Protein AF-W7DDM1-F1 (afdb_monomer_lite)

Foldseek 3Di:
DVLVVCCVVCVVVDDDDPDQLVQVVCCLVVVHVDGDHDPLSVVVDPSDDDPDDDDPVSDPDDDDDDDDDPPDPCRVVSVVVVCCCLDPNNQVVCVVSPDDHDD

Secondary structure (DSSP, 8-state):
-GGGT-HHHHGGG----SSHHHHHHHHHTTSSS-----HHHHHT-SS-----PPPGGGS----------TT-TTHHHHHHHHHHHHSHHHHHHHHHTTPPPP-

Sequence (103 aa):
MQNLGVYTALKEKLVFASDVRQTLAYVASGNAQAGFVYQTDALISKDVKVSQSVPENLHSPIGYYAGIVKDSTHKAKTREFLQYMTSKKGQEVLAKYGFKPVD

pLDDT: mean 94.95, std 4.14, range [63.31, 97.94]

Radius of gyration: 17.49 Å; chains: 1; bounding box: 40×30×40 Å

Organism: NCBI:txid1265822

Structure (mmCIF, N/CA/C/O backbone):
data_AF-W7DDM1-F1
#
_entry.id   AF-W7DDM1-F1
#
loop_
_atom_site.group_PDB
_atom_site.id
_atom_site.type_symbol
_atom_site.label_atom_id
_atom_site.label_alt_id
_atom_site.label_comp_id
_atom_site.label_asym_id
_atom_site.label_entity_id
_atom_site.label_seq_id
_atom_site.pdbx_PDB_ins_code
_atom_site.Cartn_x
_atom_site.Cartn_y
_atom_site.Cartn_z
_atom_site.occupancy
_atom_site.B_iso_or_equiv
_atom_site.auth_seq_id
_atom_site.auth_comp_id
_atom_site.auth_asym_id
_atom_site.auth_atom_id
_atom_site.pdbx_PDB_model_num
ATOM 1 N N . MET A 1 1 ? -11.661 9.978 6.721 1.00 92.06 1 MET A N 1
ATOM 2 C CA . MET A 1 1 ? -12.055 10.620 8.004 1.00 92.06 1 MET A CA 1
ATOM 3 C C . MET A 1 1 ? -12.618 12.027 7.817 1.00 92.06 1 MET A C 1
ATOM 5 O O . MET A 1 1 ? -13.689 12.282 8.348 1.00 92.06 1 MET A O 1
ATOM 9 N N . GLN A 1 2 ? -11.956 12.923 7.073 1.00 94.44 2 GLN A N 1
ATOM 10 C CA . GLN A 1 2 ? -12.458 14.288 6.821 1.00 94.44 2 GLN A CA 1
ATOM 11 C C . GLN A 1 2 ? -13.803 14.303 6.076 1.00 94.44 2 GLN A C 1
ATOM 13 O O . GLN A 1 2 ? -14.752 14.885 6.582 1.00 94.44 2 GLN A O 1
ATOM 18 N N . ASN A 1 3 ? -13.927 13.563 4.965 1.00 95.62 3 ASN A N 1
ATOM 19 C CA . ASN A 1 3 ? -15.180 13.468 4.192 1.00 95.62 3 ASN A CA 1
ATOM 20 C C . ASN A 1 3 ? -16.346 12.827 4.969 1.00 95.62 3 ASN A C 1
ATOM 22 O O . ASN A 1 3 ? -17.495 12.964 4.573 1.00 95.62 3 ASN A O 1
ATOM 26 N N . LEU A 1 4 ? -16.055 12.138 6.080 1.00 94.88 4 LEU A N 1
ATOM 27 C CA . LEU A 1 4 ? -17.061 11.593 7.000 1.00 94.88 4 LEU A CA 1
ATOM 28 C C . LEU A 1 4 ? -17.356 12.524 8.188 1.00 94.88 4 LEU A C 1
ATOM 30 O O . LEU A 1 4 ? -18.179 12.186 9.029 1.00 94.88 4 LEU A O 1
ATOM 34 N N . GLY A 1 5 ? -16.655 13.653 8.322 1.00 96.00 5 GLY A N 1
ATOM 35 C CA . GLY A 1 5 ? -16.824 14.593 9.436 1.00 96.00 5 GLY A CA 1
ATOM 36 C C . GLY A 1 5 ? -16.312 14.101 10.798 1.00 96.00 5 GLY A C 1
ATOM 37 O O . GLY A 1 5 ? -16.480 14.790 11.797 1.00 96.00 5 GLY A O 1
ATOM 38 N N . VAL A 1 6 ? -15.656 12.937 10.870 1.00 95.81 6 VAL A N 1
ATOM 39 C CA . VAL A 1 6 ? -15.273 12.299 12.151 1.00 95.81 6 VAL A CA 1
ATOM 40 C C . VAL A 1 6 ? -13.860 12.634 12.632 1.00 95.81 6 VAL A C 1
ATOM 42 O O . VAL A 1 6 ? -13.484 12.252 13.737 1.00 95.81 6 VAL A O 1
ATOM 45 N N . TYR A 1 7 ? -13.053 13.333 11.826 1.00 95.88 7 TYR A N 1
ATOM 46 C CA . TYR A 1 7 ? -11.640 13.581 12.148 1.00 95.88 7 TYR A CA 1
ATOM 47 C C . TYR A 1 7 ? -11.457 14.296 13.494 1.00 95.88 7 TYR A C 1
ATOM 49 O O . TYR A 1 7 ? -10.731 13.804 14.354 1.00 95.88 7 TYR A O 1
ATOM 57 N N . THR A 1 8 ? -12.159 15.412 13.715 1.00 96.50 8 THR A N 1
ATOM 58 C CA . THR A 1 8 ? -12.029 16.211 14.945 1.00 96.50 8 THR A CA 1
ATOM 59 C C . THR A 1 8 ? -12.372 15.409 16.199 1.00 96.50 8 THR A C 1
ATOM 61 O O . THR A 1 8 ? -11.699 15.554 17.215 1.00 96.50 8 THR A O 1
ATOM 64 N N . ALA A 1 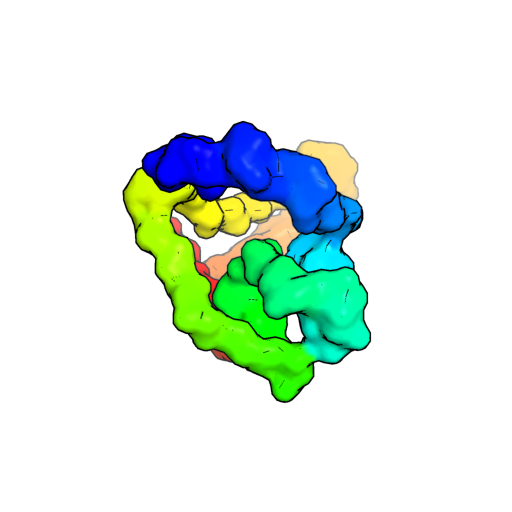9 ? -13.375 14.530 16.117 1.00 96.88 9 ALA A N 1
ATOM 65 C CA . ALA A 1 9 ? -13.805 13.687 17.230 1.00 96.88 9 ALA A CA 1
ATOM 66 C C . ALA A 1 9 ? -12.821 12.544 17.543 1.00 96.88 9 ALA A C 1
ATOM 68 O O . ALA A 1 9 ? -12.804 12.035 18.662 1.00 96.88 9 ALA A O 1
ATOM 69 N N . LEU A 1 10 ? -12.015 12.125 16.562 1.00 95.56 10 LEU A N 1
ATOM 70 C CA . LEU A 1 10 ? -11.112 10.979 16.683 1.00 95.56 10 LEU A CA 1
ATOM 71 C C . LEU A 1 10 ? -9.637 11.362 16.808 1.00 95.56 10 LEU A C 1
ATOM 73 O O . LEU A 1 10 ? -8.844 10.490 17.144 1.00 95.56 10 LEU A O 1
ATOM 77 N N . LYS A 1 11 ? -9.261 12.626 16.575 1.00 96.00 11 LYS A N 1
ATOM 78 C CA . LYS A 1 11 ? -7.854 13.056 16.473 1.00 96.00 11 LYS A CA 1
ATOM 79 C C . LYS A 1 11 ? -6.981 12.643 17.665 1.00 96.00 11 LYS A C 1
ATOM 81 O O . LYS A 1 11 ? -5.878 12.163 17.449 1.00 96.00 11 LYS A O 1
ATOM 86 N N . GLU A 1 12 ? -7.503 12.732 18.890 1.00 97.44 12 GLU A N 1
ATOM 87 C CA . GLU A 1 12 ? -6.776 12.364 20.122 1.00 97.44 12 GLU A CA 1
ATOM 88 C C . GLU A 1 12 ? -6.621 10.844 20.316 1.00 97.44 12 GLU A C 1
ATOM 90 O O . GLU A 1 12 ? -5.900 10.396 21.200 1.00 97.44 12 GLU A O 1
ATOM 95 N N . LYS A 1 13 ? -7.315 10.032 19.508 1.00 96.75 13 LYS A N 1
ATOM 96 C CA . LYS A 1 13 ? -7.234 8.563 19.515 1.00 96.75 13 LYS A CA 1
ATOM 97 C C . LYS A 1 13 ? -6.366 8.021 18.377 1.00 96.75 13 LYS A C 1
ATOM 99 O O . LYS A 1 13 ? -6.234 6.806 18.245 1.00 96.75 13 LYS A O 1
ATOM 104 N N . LEU A 1 14 ? -5.836 8.892 17.516 1.00 96.75 14 LEU A N 1
ATOM 105 C CA . LEU A 1 14 ? -5.027 8.478 16.377 1.00 96.75 14 LEU A CA 1
ATOM 106 C C . LEU A 1 14 ? -3.601 8.170 16.826 1.00 96.75 14 LEU A C 1
ATOM 108 O O . LEU A 1 14 ? -2.941 8.991 17.458 1.00 96.75 14 LEU A O 1
ATOM 112 N N . VAL A 1 15 ? -3.112 7.003 16.419 1.00 96.81 15 VAL A N 1
ATOM 113 C CA . VAL A 1 15 ? -1.695 6.649 16.485 1.00 96.81 15 VAL A CA 1
ATOM 114 C C . VAL A 1 15 ? -1.157 6.694 15.062 1.00 96.81 15 VAL A C 1
ATOM 116 O O . VAL A 1 15 ? -1.634 5.962 14.194 1.00 96.81 15 VAL A O 1
ATOM 119 N N . PHE A 1 16 ? -0.191 7.574 14.810 1.00 96.19 16 PHE A N 1
ATOM 120 C CA . PHE A 1 16 ? 0.440 7.697 13.500 1.00 96.19 16 PHE A CA 1
ATOM 121 C C . PHE A 1 16 ? 1.631 6.746 13.394 1.00 96.19 16 PHE A C 1
ATOM 123 O O . PHE A 1 16 ? 2.510 6.735 14.253 1.00 96.19 16 PHE A O 1
ATOM 130 N N . ALA A 1 17 ? 1.643 5.955 12.327 1.00 96.75 17 ALA A N 1
ATOM 131 C CA . ALA A 1 17 ? 2.741 5.070 11.971 1.00 96.75 17 ALA A CA 1
ATOM 132 C C . ALA A 1 17 ? 3.621 5.708 10.880 1.00 96.75 17 ALA A C 1
ATOM 134 O O . ALA A 1 17 ? 3.174 6.605 10.163 1.00 96.75 17 ALA A O 1
ATOM 135 N N . SER A 1 18 ? 4.853 5.223 10.725 1.00 96.69 18 SER A N 1
ATOM 136 C CA . SER A 1 18 ? 5.788 5.619 9.665 1.00 96.69 18 SER A CA 1
ATOM 137 C C . SER A 1 18 ? 5.285 5.252 8.273 1.00 96.69 18 SER A C 1
ATOM 139 O O . SER A 1 18 ? 5.551 5.964 7.308 1.00 96.69 18 SER A O 1
ATOM 141 N N . ASP A 1 19 ? 4.566 4.135 8.173 1.00 96.69 19 ASP A N 1
ATOM 142 C CA . ASP A 1 19 ? 4.030 3.590 6.935 1.00 96.69 19 ASP A CA 1
ATOM 143 C C . ASP A 1 19 ? 2.850 2.636 7.207 1.00 96.69 19 ASP A C 1
ATOM 145 O O . ASP A 1 19 ? 2.476 2.327 8.347 1.00 96.69 19 ASP A O 1
ATOM 149 N N . VAL A 1 20 ? 2.236 2.163 6.123 1.00 95.88 20 VAL A N 1
ATOM 150 C CA . VAL A 1 20 ? 1.061 1.286 6.178 1.00 95.88 20 VAL A CA 1
ATOM 151 C C . VAL A 1 20 ? 1.369 -0.097 6.768 1.00 95.88 20 VAL A C 1
ATOM 153 O O . VAL A 1 20 ? 0.505 -0.692 7.414 1.00 95.88 20 VAL A O 1
ATOM 156 N N . ARG A 1 21 ? 2.603 -0.602 6.630 1.00 95.50 21 ARG A N 1
ATOM 157 C CA . ARG A 1 21 ? 3.012 -1.896 7.200 1.00 95.50 21 ARG A CA 1
ATOM 158 C C . ARG A 1 21 ? 3.181 -1.806 8.706 1.00 95.50 21 ARG A C 1
ATOM 160 O O . ARG A 1 21 ? 2.793 -2.736 9.408 1.00 95.50 21 ARG A O 1
ATOM 167 N N . GLN A 1 22 ? 3.677 -0.685 9.216 1.00 97.44 22 GLN A N 1
ATOM 168 C CA . GLN A 1 22 ? 3.699 -0.445 10.653 1.00 97.44 22 GLN A CA 1
ATOM 169 C C . GLN A 1 22 ? 2.276 -0.281 11.216 1.00 97.44 22 GLN A C 1
ATOM 171 O O . GLN A 1 22 ? 1.988 -0.816 12.285 1.00 97.44 22 GLN A O 1
ATOM 176 N N . THR A 1 23 ? 1.355 0.351 10.477 1.00 97.62 23 THR A N 1
ATOM 177 C CA . THR A 1 23 ? -0.070 0.389 10.869 1.00 97.62 23 THR A CA 1
ATOM 178 C C . THR A 1 23 ? -0.653 -1.023 10.976 1.00 97.62 23 THR A C 1
ATOM 180 O O . THR A 1 23 ? -1.279 -1.358 11.981 1.00 97.62 23 THR A O 1
ATOM 183 N N . LEU A 1 24 ? -0.403 -1.878 9.977 1.00 97.31 24 LEU A N 1
ATOM 184 C CA . LEU A 1 24 ? -0.805 -3.287 10.000 1.00 97.31 24 LEU A CA 1
ATOM 185 C C . LEU A 1 24 ? -0.220 -4.026 11.215 1.00 97.31 24 LEU A C 1
ATOM 187 O O . LEU A 1 24 ? -0.944 -4.748 11.896 1.00 97.31 24 LEU A O 1
ATOM 191 N N . ALA A 1 25 ? 1.066 -3.819 11.512 1.00 96.88 25 ALA A N 1
ATOM 192 C CA . ALA A 1 25 ? 1.745 -4.450 12.641 1.00 96.88 25 ALA A CA 1
ATOM 193 C C . ALA A 1 25 ? 1.147 -4.038 13.996 1.00 96.88 25 ALA A C 1
ATOM 195 O O . ALA A 1 25 ? 1.003 -4.881 14.883 1.00 96.88 25 ALA A O 1
ATOM 196 N N . TYR A 1 26 ? 0.754 -2.773 14.168 1.00 97.94 26 TYR A N 1
ATOM 197 C CA . TYR A 1 26 ? 0.084 -2.318 15.390 1.00 97.94 26 TYR A CA 1
ATOM 198 C C . TYR A 1 26 ? -1.273 -2.985 15.596 1.00 97.94 26 TYR A C 1
ATOM 200 O O . TYR A 1 26 ? -1.600 -3.346 16.723 1.00 97.94 26 TYR A O 1
ATOM 208 N N . VAL A 1 27 ? -2.034 -3.205 14.523 1.00 97.56 27 VAL A N 1
ATOM 209 C CA . VAL A 1 27 ? -3.305 -3.936 14.609 1.00 97.56 27 VAL A CA 1
ATOM 210 C C . VAL A 1 27 ? -3.064 -5.414 14.916 1.00 97.56 27 VAL A C 1
ATOM 212 O O . VAL A 1 27 ? -3.668 -5.947 15.842 1.00 97.56 27 VAL A O 1
ATOM 215 N N . ALA A 1 28 ? -2.144 -6.064 14.197 1.00 96.94 28 ALA A N 1
ATOM 216 C CA . ALA A 1 28 ? -1.825 -7.482 14.382 1.00 96.94 28 ALA A CA 1
ATOM 217 C C . ALA A 1 28 ? -1.307 -7.801 15.797 1.00 96.94 28 ALA A C 1
ATOM 219 O O . ALA A 1 28 ? -1.627 -8.842 16.361 1.00 96.94 28 ALA A O 1
ATOM 220 N N . SER A 1 29 ? -0.529 -6.891 16.389 1.00 96.81 29 SER A N 1
ATOM 221 C CA . SER A 1 29 ? -0.011 -7.024 17.761 1.00 96.81 29 SER A CA 1
ATOM 222 C C . SER A 1 29 ? -1.000 -6.593 18.850 1.00 96.81 29 SER A C 1
ATOM 224 O O . SER A 1 29 ? -0.696 -6.736 20.031 1.00 96.81 29 SER A O 1
ATOM 226 N N . GLY A 1 30 ? -2.165 -6.047 18.485 1.00 96.56 30 GLY A N 1
ATOM 227 C CA . GLY A 1 30 ? -3.151 -5.525 19.435 1.00 96.56 30 GLY A CA 1
ATOM 228 C C . GLY A 1 30 ? -2.794 -4.168 20.054 1.00 96.56 30 GLY A C 1
ATOM 229 O O . GLY A 1 30 ? -3.562 -3.652 20.863 1.00 96.56 30 GLY A O 1
ATOM 230 N N . ASN A 1 31 ? -1.678 -3.551 19.651 1.00 97.06 31 ASN A N 1
ATOM 231 C CA . ASN A 1 31 ? -1.288 -2.201 20.075 1.00 97.06 31 ASN A CA 1
ATOM 232 C C . ASN A 1 31 ? -2.258 -1.118 19.564 1.00 97.06 31 ASN A C 1
ATOM 234 O O . ASN A 1 31 ? -2.346 -0.040 20.149 1.00 97.06 31 ASN A O 1
ATOM 238 N N . ALA A 1 32 ? -2.995 -1.400 18.487 1.00 97.56 32 ALA A N 1
ATOM 239 C CA . ALA A 1 32 ? -4.105 -0.588 18.002 1.00 97.56 32 ALA A CA 1
ATOM 240 C C . ALA A 1 32 ? -5.342 -1.461 17.750 1.00 97.56 32 ALA A C 1
ATOM 242 O O . ALA A 1 32 ? -5.247 -2.553 17.199 1.00 97.56 32 ALA A O 1
ATOM 243 N N . GLN A 1 33 ? -6.527 -0.957 18.106 1.00 96.56 33 GLN A N 1
ATOM 244 C CA . GLN A 1 33 ? -7.786 -1.702 17.943 1.00 96.56 33 GLN A CA 1
ATOM 245 C C . GLN A 1 33 ? -8.239 -1.813 16.478 1.00 96.56 33 GLN A C 1
ATOM 247 O O . 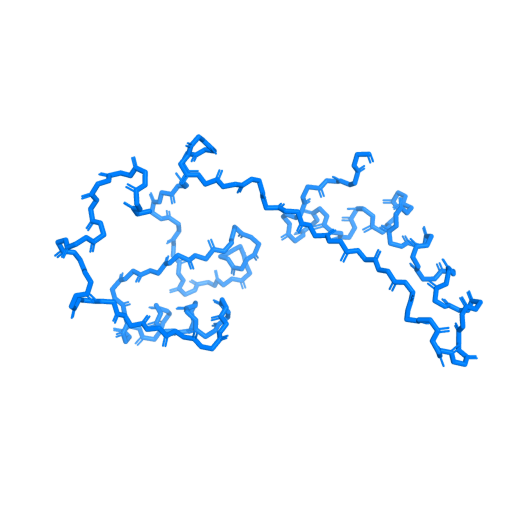GLN A 1 33 ? -8.935 -2.757 16.109 1.00 96.56 33 GLN A O 1
ATOM 252 N N . ALA A 1 34 ? -7.884 -0.829 15.652 1.00 96.56 34 ALA A N 1
ATOM 253 C CA . ALA A 1 34 ? -8.182 -0.774 14.227 1.00 96.56 34 ALA A CA 1
ATOM 254 C C . ALA A 1 34 ? -7.147 0.109 13.519 1.00 96.56 34 ALA A C 1
ATOM 256 O O . ALA A 1 34 ? -6.544 0.988 14.137 1.00 96.56 34 ALA A O 1
ATOM 257 N N . GLY A 1 35 ? -6.970 -0.101 12.217 1.00 96.69 35 GLY A N 1
ATOM 258 C CA . GLY A 1 35 ? -6.051 0.672 11.390 1.00 96.69 35 GLY A CA 1
ATOM 259 C C . GLY A 1 35 ? -6.556 0.773 9.957 1.00 96.69 35 GLY A C 1
ATOM 260 O O . GLY A 1 35 ? -7.257 -0.114 9.472 1.00 96.69 35 GLY A O 1
ATOM 261 N N . PHE A 1 36 ? -6.204 1.867 9.285 1.00 97.06 36 PHE A N 1
ATOM 262 C CA . PHE A 1 36 ? -6.440 2.021 7.853 1.00 97.06 36 PHE A CA 1
ATOM 263 C C . PHE A 1 36 ? -5.242 1.454 7.097 1.00 97.06 36 PHE A C 1
ATOM 265 O O . PHE A 1 36 ? -4.128 1.952 7.235 1.00 97.06 36 PHE A O 1
ATOM 272 N N . VAL A 1 37 ? -5.478 0.410 6.308 1.00 97.00 37 VAL A N 1
ATOM 273 C CA . VAL A 1 37 ? -4.463 -0.251 5.477 1.00 97.00 37 VAL A CA 1
ATOM 274 C C . VAL A 1 37 ? -4.999 -0.466 4.067 1.00 97.00 37 VAL A C 1
ATOM 276 O O . VAL A 1 37 ? -6.212 -0.401 3.846 1.00 97.00 37 VAL A O 1
ATOM 279 N N . TYR A 1 38 ? -4.114 -0.738 3.109 1.00 96.06 38 TYR A N 1
ATOM 280 C CA . TYR A 1 38 ? -4.548 -1.179 1.789 1.00 96.06 38 TYR A CA 1
ATOM 281 C C . TYR A 1 38 ? -5.023 -2.632 1.833 1.00 96.06 38 TYR A C 1
ATOM 283 O O . TYR A 1 38 ? -4.560 -3.440 2.640 1.00 96.06 38 TYR A O 1
ATOM 291 N N . GLN A 1 39 ? -5.932 -2.986 0.923 1.00 93.12 39 GLN A N 1
ATOM 292 C CA . GLN A 1 39 ? -6.418 -4.361 0.797 1.00 93.12 39 GLN A CA 1
ATOM 293 C C . GLN A 1 39 ? -5.266 -5.348 0.553 1.00 93.12 39 GLN A C 1
ATOM 295 O O . GLN A 1 39 ? -5.263 -6.437 1.117 1.00 93.12 39 GLN A O 1
ATOM 300 N N . THR A 1 40 ? -4.269 -4.945 -0.235 1.00 93.31 40 THR A N 1
ATOM 301 C CA . THR A 1 40 ? -3.069 -5.738 -0.534 1.00 93.31 40 THR A CA 1
ATOM 302 C C . THR A 1 40 ? -2.258 -6.078 0.721 1.00 93.31 40 THR A C 1
ATOM 304 O O . THR A 1 40 ? -1.747 -7.189 0.832 1.00 93.31 40 THR A O 1
ATOM 307 N N . ASP A 1 41 ? -2.190 -5.171 1.702 1.00 93.38 41 ASP A N 1
ATOM 308 C CA . ASP A 1 41 ? -1.514 -5.401 2.984 1.00 93.38 41 ASP A CA 1
ATOM 309 C C . ASP A 1 41 ? -2.324 -6.325 3.902 1.00 93.38 41 ASP A C 1
ATOM 311 O O . ASP A 1 41 ? -1.760 -7.200 4.559 1.00 93.38 41 ASP A O 1
ATOM 315 N N . ALA A 1 42 ? -3.650 -6.172 3.923 1.00 93.25 42 ALA A N 1
ATOM 316 C CA . ALA A 1 42 ? -4.522 -7.047 4.702 1.00 93.25 42 ALA A CA 1
ATOM 317 C C . ALA A 1 42 ? -4.533 -8.490 4.161 1.00 93.25 42 ALA A C 1
ATOM 319 O O . ALA A 1 42 ? -4.522 -9.432 4.946 1.00 93.25 42 ALA A O 1
ATOM 320 N N . LEU A 1 43 ? -4.511 -8.676 2.834 1.00 91.00 43 LEU A N 1
ATOM 321 C CA . LEU A 1 43 ? -4.585 -9.993 2.179 1.00 91.00 43 LEU A CA 1
ATOM 322 C C . LEU A 1 43 ? -3.412 -10.926 2.503 1.00 91.00 43 LEU A C 1
ATOM 324 O O . LEU A 1 43 ? -3.555 -12.145 2.429 1.00 91.00 43 LEU A O 1
ATOM 328 N N . ILE A 1 44 ? -2.248 -10.373 2.835 1.00 88.31 44 ILE A N 1
ATOM 329 C CA . ILE A 1 44 ? -1.036 -11.157 3.103 1.00 88.31 44 ILE A CA 1
ATOM 330 C C . ILE A 1 44 ? -0.823 -11.460 4.592 1.00 88.31 44 ILE A C 1
ATOM 332 O O . ILE A 1 44 ? 0.116 -12.179 4.933 1.00 88.31 44 ILE A O 1
ATOM 336 N N . SER A 1 45 ? -1.653 -10.910 5.482 1.00 90.62 45 SER A N 1
ATOM 337 C CA . SER A 1 45 ? -1.572 -11.147 6.924 1.00 90.62 45 SER A CA 1
ATOM 338 C C . SER A 1 45 ? -2.668 -12.109 7.371 1.00 90.62 45 SER A C 1
ATOM 340 O O . SER A 1 45 ? -3.817 -12.006 6.950 1.00 90.62 45 SER A O 1
ATOM 342 N N . LYS A 1 46 ? -2.309 -13.052 8.247 1.00 93.12 46 LYS A N 1
ATOM 343 C CA . LYS A 1 46 ? -3.261 -13.974 8.890 1.00 93.12 46 LYS A CA 1
ATOM 344 C C . LYS A 1 46 ? -3.759 -13.458 10.241 1.00 93.12 46 LYS A C 1
ATOM 346 O O . LYS A 1 46 ? -4.684 -14.031 10.805 1.00 93.12 46 LYS A O 1
ATOM 351 N N . ASP A 1 47 ? -3.149 -12.384 10.732 1.00 95.50 47 ASP A N 1
ATOM 352 C CA . ASP A 1 47 ? -3.315 -11.885 12.098 1.00 95.50 47 ASP A CA 1
ATOM 353 C C . ASP A 1 47 ? -4.296 -10.707 12.170 1.00 95.50 47 ASP A C 1
ATOM 355 O O . ASP A 1 47 ? -4.558 -10.161 13.239 1.00 95.50 47 ASP A O 1
ATOM 359 N N . VAL A 1 48 ? -4.858 -10.304 11.028 1.00 96.19 48 VAL A N 1
ATOM 360 C CA . VAL A 1 48 ? -5.862 -9.244 10.937 1.00 96.19 48 VAL A CA 1
ATOM 361 C C . VAL A 1 48 ? -7.063 -9.699 10.118 1.00 96.19 48 VAL A C 1
ATOM 363 O O . VAL A 1 48 ? -7.004 -10.651 9.343 1.00 96.19 48 VAL A O 1
ATOM 366 N N . LYS A 1 49 ? -8.168 -8.968 10.261 1.00 95.44 49 LYS A N 1
ATOM 367 C CA . LYS A 1 49 ? -9.373 -9.137 9.446 1.00 95.44 49 LYS A CA 1
ATOM 368 C C . LYS A 1 49 ? -9.831 -7.793 8.900 1.00 95.44 49 LYS A C 1
ATOM 370 O O . LYS A 1 49 ? -9.765 -6.780 9.597 1.00 95.44 49 LYS A O 1
ATOM 375 N N . VAL A 1 50 ? -10.342 -7.789 7.673 1.00 96.00 50 VAL A N 1
ATOM 376 C CA . VAL A 1 50 ? -10.966 -6.597 7.089 1.00 96.00 50 VAL A CA 1
ATOM 377 C C . VAL A 1 50 ? -12.357 -6.435 7.694 1.00 96.00 50 VAL A C 1
ATOM 379 O O . VAL A 1 50 ? -13.227 -7.275 7.486 1.00 96.00 50 VAL A O 1
ATOM 382 N N . SER A 1 51 ? -12.559 -5.362 8.460 1.00 95.56 51 SER A N 1
ATOM 383 C CA . SER A 1 51 ? -13.875 -5.019 9.018 1.00 95.56 51 SER A CA 1
ATOM 384 C C . SER A 1 51 ? -14.771 -4.341 7.976 1.00 95.56 51 SER A C 1
ATOM 386 O O . SER A 1 51 ? -15.947 -4.668 7.847 1.00 95.56 51 SER A O 1
ATOM 388 N N . GLN A 1 52 ? -14.205 -3.405 7.208 1.00 95.06 52 GLN A N 1
ATOM 389 C CA . GLN A 1 52 ? -14.928 -2.638 6.199 1.00 95.06 52 GLN A CA 1
ATOM 390 C C . GLN A 1 52 ? -13.959 -2.079 5.152 1.00 95.06 52 GLN A C 1
ATOM 392 O O . GLN A 1 52 ? -12.850 -1.663 5.492 1.00 95.06 52 GLN A O 1
ATOM 397 N N . SER A 1 53 ? -14.401 -2.020 3.896 1.00 95.44 53 SER A N 1
ATOM 398 C CA . SER A 1 53 ? -13.732 -1.246 2.844 1.00 95.44 53 SER A CA 1
ATOM 399 C C . SER A 1 53 ? -14.233 0.194 2.856 1.00 95.44 53 SER A C 1
ATOM 401 O O . SER A 1 53 ? -15.439 0.428 2.936 1.00 95.44 53 SER A O 1
ATOM 403 N N . VAL A 1 54 ? -13.323 1.164 2.760 1.00 95.50 54 VAL A N 1
ATOM 404 C CA . VAL A 1 54 ? -13.704 2.579 2.688 1.00 95.50 54 VAL A CA 1
ATOM 405 C C . VAL A 1 54 ? -14.330 2.864 1.312 1.00 95.50 54 VAL A C 1
ATOM 407 O O . VAL A 1 54 ? -13.717 2.520 0.304 1.00 95.50 54 VAL A O 1
ATOM 410 N N . PRO A 1 55 ? -15.533 3.469 1.247 1.00 95.31 55 PRO A N 1
ATOM 411 C CA . PRO A 1 55 ? -16.142 3.898 -0.012 1.00 95.31 55 PRO A CA 1
ATOM 412 C C . PRO A 1 55 ? -15.241 4.820 -0.850 1.00 95.31 55 PRO A C 1
ATOM 414 O O . PRO A 1 55 ? -14.645 5.757 -0.315 1.00 95.31 55 PRO A O 1
ATOM 417 N N . GLU A 1 56 ? -15.207 4.603 -2.171 1.00 94.31 56 GLU A N 1
ATOM 418 C CA . GLU A 1 56 ? -14.328 5.339 -3.100 1.00 94.31 56 GLU A CA 1
ATOM 419 C C . GLU A 1 56 ? -14.601 6.852 -3.123 1.00 94.31 56 GLU A C 1
ATOM 421 O O . GLU A 1 56 ? -13.689 7.642 -3.329 1.00 94.31 56 GLU A O 1
ATOM 426 N N . ASN A 1 57 ? -15.828 7.295 -2.835 1.00 95.50 57 ASN A N 1
ATOM 427 C CA . ASN A 1 57 ? -16.170 8.721 -2.755 1.00 95.50 57 ASN A CA 1
ATOM 428 C C . ASN A 1 57 ? -15.633 9.422 -1.489 1.00 95.50 57 ASN A C 1
ATOM 430 O O . ASN A 1 57 ? -15.790 10.635 -1.334 1.00 95.50 57 ASN A O 1
ATOM 434 N N . LEU A 1 58 ? -15.023 8.685 -0.557 1.00 96.88 58 LEU A N 1
ATOM 435 C CA . LEU A 1 58 ? -14.503 9.224 0.704 1.00 96.88 58 LEU A CA 1
ATOM 436 C C . LEU A 1 58 ? -12.986 9.434 0.703 1.00 96.88 58 LEU A C 1
ATOM 438 O O . LEU A 1 58 ? -12.444 9.888 1.717 1.00 96.88 58 LEU A O 1
ATOM 442 N N . HIS A 1 59 ? -12.306 9.126 -0.399 1.00 95.75 59 HIS A N 1
ATOM 443 C CA . HIS A 1 59 ? -10.877 9.351 -0.565 1.00 95.75 59 HIS A CA 1
ATOM 444 C C . HIS A 1 59 ? -10.519 9.573 -2.036 1.00 95.75 59 HIS A C 1
ATOM 446 O O . HIS A 1 59 ? -11.261 9.204 -2.939 1.00 95.75 59 HIS A O 1
ATOM 452 N N . SER A 1 60 ? -9.352 10.159 -2.289 1.00 95.19 60 SER A N 1
ATOM 453 C CA . SER A 1 60 ? -8.804 10.194 -3.645 1.00 95.19 60 SER A CA 1
ATOM 454 C C . SER A 1 60 ? -8.467 8.774 -4.125 1.00 95.19 60 SER A C 1
ATOM 456 O O . SER A 1 60 ? -8.130 7.920 -3.294 1.00 95.19 60 SER A O 1
ATOM 458 N N . PRO A 1 61 ? -8.506 8.498 -5.440 1.00 92.81 61 PRO A N 1
ATOM 459 C CA . PRO A 1 61 ? -8.074 7.215 -5.981 1.00 92.81 61 PRO A CA 1
ATOM 460 C C . PRO A 1 61 ? -6.650 6.851 -5.541 1.00 92.81 61 PRO A C 1
ATOM 462 O O . PRO A 1 61 ? -5.755 7.698 -5.517 1.00 92.81 61 PRO A O 1
ATOM 465 N N . ILE A 1 62 ? -6.440 5.579 -5.202 1.00 92.75 62 ILE A N 1
ATOM 466 C CA . ILE A 1 62 ? -5.132 5.053 -4.799 1.00 92.75 62 ILE A CA 1
ATOM 467 C C . ILE A 1 62 ? -4.402 4.593 -6.066 1.00 92.75 62 ILE A C 1
ATOM 469 O O . ILE A 1 62 ? -4.665 3.504 -6.574 1.00 92.75 62 ILE A O 1
ATOM 473 N N . GLY A 1 63 ? -3.518 5.444 -6.592 1.00 91.69 63 GLY A N 1
ATOM 474 C CA . GLY A 1 63 ? -2.692 5.154 -7.769 1.00 91.69 63 GLY A CA 1
ATOM 475 C C . GLY A 1 63 ? -1.248 4.805 -7.402 1.00 91.69 63 GLY A C 1
ATOM 476 O O . GLY A 1 63 ? -0.628 5.504 -6.599 1.00 91.69 63 GLY A O 1
ATOM 477 N N . TYR A 1 64 ? -0.702 3.754 -8.019 1.00 91.12 64 TYR A N 1
ATOM 478 C CA . TYR A 1 64 ? 0.705 3.360 -7.886 1.00 91.12 64 TYR A CA 1
ATOM 479 C C . TYR A 1 64 ? 1.464 3.709 -9.165 1.00 91.12 64 TYR A C 1
ATOM 481 O O . TYR A 1 64 ? 1.314 3.050 -10.191 1.00 91.12 64 TYR A O 1
ATOM 489 N N . TYR A 1 65 ? 2.286 4.753 -9.096 1.00 92.12 65 TYR A N 1
ATOM 490 C CA . TYR A 1 65 ? 3.033 5.260 -10.244 1.00 92.12 65 TYR A CA 1
ATOM 491 C C . TYR A 1 65 ? 4.483 4.785 -10.206 1.00 92.12 65 TYR A C 1
ATOM 493 O O . TYR A 1 65 ? 5.111 4.745 -9.148 1.00 92.12 65 TYR A O 1
ATOM 501 N N . ALA A 1 66 ? 5.028 4.472 -11.378 1.00 93.19 66 ALA A N 1
ATOM 502 C CA . ALA A 1 66 ? 6.428 4.116 -11.548 1.00 93.19 66 ALA A CA 1
ATOM 503 C C . ALA A 1 66 ? 7.088 5.049 -12.568 1.00 93.19 66 ALA A C 1
ATOM 505 O O . ALA A 1 66 ? 6.475 5.447 -13.558 1.00 93.19 66 ALA A O 1
ATOM 506 N N . GLY A 1 67 ? 8.351 5.396 -12.327 1.00 93.56 67 GLY A N 1
ATOM 507 C CA . GLY A 1 67 ? 9.108 6.309 -13.174 1.00 93.56 67 GLY A CA 1
ATOM 508 C C . GLY A 1 67 ? 10.594 5.981 -13.177 1.00 93.56 67 GLY A C 1
ATOM 509 O O . GLY A 1 67 ? 11.110 5.315 -12.281 1.00 93.56 67 GLY A O 1
ATOM 510 N N . ILE A 1 68 ? 11.292 6.455 -14.206 1.00 96.31 68 ILE A N 1
ATOM 511 C CA . ILE A 1 68 ? 12.741 6.291 -14.329 1.00 96.31 68 ILE A CA 1
ATOM 512 C C . ILE A 1 68 ? 13.415 7.528 -13.751 1.00 96.31 68 ILE A C 1
ATOM 514 O O . ILE A 1 68 ? 13.198 8.638 -14.235 1.00 96.31 68 ILE A O 1
ATOM 518 N N . VAL A 1 69 ? 14.270 7.332 -12.747 1.00 96.81 69 VAL A N 1
ATOM 519 C CA . VAL A 1 69 ? 15.076 8.416 -12.174 1.00 96.81 69 VAL A CA 1
ATOM 520 C C . VAL A 1 69 ? 15.964 9.022 -13.262 1.00 96.81 69 VAL A C 1
ATOM 522 O O . VAL A 1 69 ? 16.712 8.307 -13.938 1.00 96.81 69 VAL A O 1
ATOM 525 N N . LYS A 1 70 ? 15.882 10.348 -13.427 1.00 96.19 70 LYS A N 1
ATOM 526 C CA . LYS A 1 70 ? 16.538 11.093 -14.514 1.00 96.19 70 LYS A CA 1
ATOM 527 C C . LYS A 1 70 ? 18.043 10.830 -14.598 1.00 96.19 70 LYS A C 1
ATOM 529 O O . LYS A 1 70 ? 18.557 10.696 -15.707 1.00 96.19 70 LYS A O 1
ATOM 534 N N . ASP A 1 71 ? 18.707 10.674 -13.459 1.00 97.06 71 ASP A N 1
ATOM 535 C CA . ASP A 1 71 ? 20.166 10.526 -13.373 1.00 97.06 71 ASP A CA 1
ATOM 536 C C . ASP A 1 71 ? 20.620 9.068 -13.199 1.00 97.06 71 ASP A C 1
ATOM 538 O O . ASP A 1 71 ? 21.786 8.792 -12.937 1.00 97.06 71 ASP A O 1
ATOM 542 N N . SER A 1 72 ? 19.710 8.103 -13.375 1.00 96.69 72 SER A N 1
ATOM 543 C CA . SER A 1 72 ? 20.062 6.683 -13.321 1.00 96.69 72 SER A CA 1
ATOM 544 C C . SER A 1 72 ? 21.084 6.326 -14.404 1.00 96.69 72 SER A C 1
ATOM 546 O O . SER A 1 72 ? 20.894 6.626 -15.585 1.00 96.69 72 SER A O 1
ATOM 548 N N . THR A 1 73 ? 22.130 5.596 -14.023 1.00 97.75 73 THR A N 1
ATOM 549 C CA . THR A 1 73 ? 23.083 4.967 -14.954 1.00 97.75 73 THR A CA 1
ATOM 550 C C . THR A 1 73 ? 22.533 3.677 -15.580 1.00 97.75 73 THR A C 1
ATOM 552 O O . THR A 1 73 ? 23.146 3.112 -16.479 1.00 97.75 73 THR A O 1
ATOM 555 N N . HIS A 1 74 ? 21.341 3.230 -15.166 1.00 97.25 74 HIS A N 1
ATOM 556 C CA . HIS A 1 74 ? 20.734 1.951 -15.552 1.00 97.25 74 HIS A CA 1
ATOM 557 C C . HIS A 1 74 ? 19.443 2.101 -16.377 1.00 97.25 74 HIS A C 1
ATOM 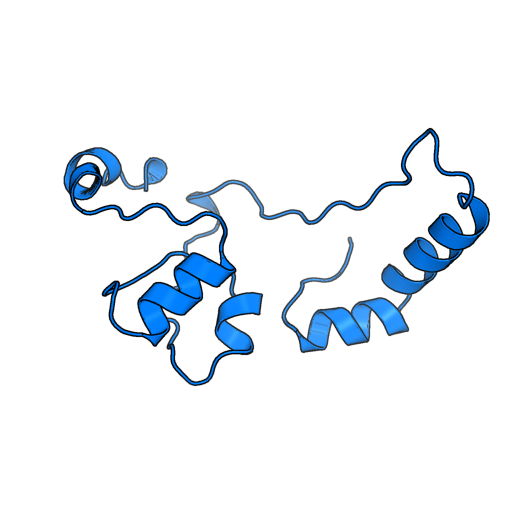559 O O . HIS A 1 74 ? 18.622 1.187 -16.413 1.00 97.25 74 HIS A O 1
ATOM 565 N N . LYS A 1 75 ? 19.246 3.232 -17.073 1.00 97.44 75 LYS A N 1
ATOM 566 C CA . LYS A 1 75 ? 17.981 3.568 -17.768 1.00 97.44 75 LYS A CA 1
ATOM 567 C C . LYS A 1 75 ? 17.447 2.469 -18.688 1.00 97.44 75 LYS A C 1
ATOM 569 O O . LYS A 1 75 ? 16.240 2.263 -18.720 1.00 97.44 75 LYS A O 1
ATOM 574 N N . ALA A 1 76 ? 18.314 1.790 -19.442 1.00 97.31 76 ALA A N 1
ATOM 575 C CA . ALA A 1 76 ? 17.900 0.709 -20.341 1.00 97.31 76 ALA A CA 1
ATOM 576 C C . ALA A 1 76 ? 17.258 -0.453 -19.562 1.00 97.31 76 ALA A C 1
ATOM 578 O O . ALA A 1 76 ? 16.091 -0.763 -19.784 1.00 97.31 76 ALA A O 1
ATOM 579 N N . LYS A 1 77 ? 17.961 -0.977 -18.550 1.00 97.50 77 LYS A N 1
ATOM 580 C CA . LYS A 1 77 ? 17.450 -2.040 -17.671 1.00 97.50 77 LYS A CA 1
ATOM 581 C C . LYS A 1 77 ? 16.196 -1.616 -16.902 1.00 97.50 77 LYS A C 1
ATOM 583 O O . LYS A 1 77 ? 15.287 -2.416 -16.720 1.00 97.50 77 LYS A O 1
ATOM 588 N N . THR A 1 78 ? 16.106 -0.354 -16.471 1.00 97.00 78 THR A N 1
ATOM 589 C CA . THR A 1 78 ? 14.888 0.154 -15.820 1.00 97.00 78 THR A CA 1
ATOM 590 C C . THR A 1 78 ? 13.694 0.161 -16.781 1.00 97.00 78 THR A C 1
ATOM 592 O O . THR A 1 78 ? 12.601 -0.208 -16.365 1.00 97.00 78 THR A O 1
ATOM 595 N N . ARG A 1 79 ? 13.877 0.522 -18.063 1.00 97.31 79 ARG A N 1
ATOM 596 C CA . ARG A 1 79 ? 12.799 0.437 -19.071 1.00 97.31 79 ARG A CA 1
ATOM 597 C C . ARG A 1 79 ? 12.335 -0.998 -19.281 1.00 97.31 79 ARG A C 1
ATOM 599 O O . ARG A 1 79 ? 11.133 -1.230 -19.287 1.00 97.31 79 ARG A O 1
ATOM 606 N N . GLU A 1 80 ? 13.267 -1.938 -19.408 1.00 97.88 80 GLU A N 1
ATOM 607 C CA . GLU A 1 80 ? 12.951 -3.367 -19.542 1.00 97.88 80 GLU A CA 1
ATOM 608 C C . GLU A 1 80 ? 12.159 -3.879 -18.332 1.00 97.88 80 GLU A C 1
ATOM 610 O O . GLU A 1 80 ? 11.160 -4.579 -18.486 1.00 97.88 80 GLU A O 1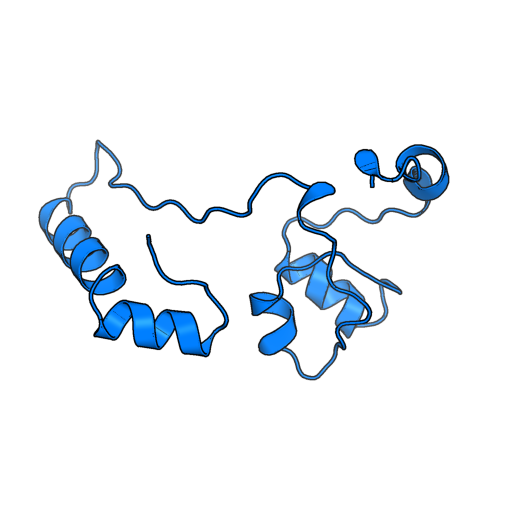
ATOM 615 N N . PHE A 1 81 ? 12.546 -3.472 -17.120 1.00 97.38 81 PHE A N 1
ATOM 616 C CA . PHE A 1 81 ? 11.819 -3.831 -15.906 1.00 97.38 81 PHE A CA 1
ATOM 617 C C . PHE A 1 81 ? 10.402 -3.241 -15.870 1.00 97.38 81 PHE A C 1
ATOM 619 O O . PHE A 1 81 ? 9.455 -3.957 -15.552 1.00 97.38 81 PHE A O 1
ATOM 626 N N . LEU A 1 82 ? 10.229 -1.969 -16.246 1.00 96.19 82 LEU A N 1
ATOM 627 C CA . LEU A 1 82 ? 8.900 -1.353 -16.327 1.00 96.19 82 LEU A CA 1
ATOM 628 C C . LEU A 1 82 ? 8.019 -2.033 -17.384 1.00 96.19 82 LEU A C 1
ATOM 630 O O . LEU A 1 82 ? 6.854 -2.301 -17.108 1.00 96.19 82 LEU A O 1
ATOM 634 N N . GLN A 1 83 ? 8.577 -2.382 -18.548 1.00 96.50 83 GLN A N 1
ATOM 635 C CA . GLN A 1 83 ? 7.874 -3.166 -19.572 1.00 96.50 83 GLN A CA 1
ATOM 636 C C . GLN A 1 83 ? 7.462 -4.546 -19.053 1.00 96.50 83 GLN A C 1
ATOM 638 O O . GLN A 1 83 ? 6.364 -5.017 -19.339 1.00 96.50 83 GLN A O 1
ATOM 643 N N . TYR A 1 84 ? 8.315 -5.200 -18.263 1.00 96.94 84 TYR A N 1
ATOM 644 C CA . TYR A 1 84 ? 7.958 -6.461 -17.623 1.00 96.94 84 TYR A CA 1
ATOM 645 C C . TYR A 1 84 ? 6.814 -6.282 -16.619 1.00 96.94 84 TYR A C 1
ATOM 647 O O . TYR A 1 84 ? 5.859 -7.060 -16.653 1.00 96.94 84 TYR A O 1
ATOM 655 N N . MET A 1 85 ? 6.874 -5.258 -15.764 1.00 95.81 85 MET A N 1
ATOM 656 C CA . MET A 1 85 ? 5.821 -4.971 -14.785 1.00 95.81 85 MET A CA 1
ATOM 657 C C . MET A 1 85 ? 4.460 -4.739 -15.449 1.00 95.81 85 MET A C 1
ATOM 659 O O . MET A 1 85 ? 3.458 -5.229 -14.934 1.00 95.81 85 MET A O 1
ATOM 663 N N . THR A 1 86 ? 4.415 -4.044 -16.590 1.00 95.06 86 THR A N 1
ATOM 664 C CA . THR A 1 86 ? 3.171 -3.773 -17.337 1.00 95.06 86 THR A CA 1
ATOM 665 C C . THR A 1 86 ? 2.774 -4.885 -18.311 1.00 95.06 86 THR A C 1
ATOM 667 O O . THR A 1 86 ? 1.669 -4.870 -18.844 1.00 95.06 86 THR A O 1
ATOM 670 N N . SER A 1 87 ? 3.629 -5.887 -18.531 1.00 96.69 87 SER A N 1
ATOM 671 C CA . SER A 1 87 ? 3.287 -7.063 -19.337 1.00 96.69 87 SER A CA 1
ATOM 672 C C . SER A 1 87 ? 2.208 -7.922 -18.669 1.00 96.69 87 SER A C 1
ATOM 674 O O . SER A 1 87 ? 2.078 -7.927 -17.446 1.00 96.69 87 SER A O 1
ATOM 676 N N . LYS A 1 88 ? 1.517 -8.764 -19.451 1.00 96.25 88 LYS A N 1
ATOM 677 C CA . LYS A 1 88 ? 0.541 -9.742 -18.931 1.00 96.25 88 LYS A CA 1
ATOM 678 C C . LYS A 1 88 ? 1.087 -10.546 -17.743 1.00 96.25 88 LYS A C 1
ATOM 680 O O . LYS A 1 88 ? 0.418 -10.668 -16.725 1.00 96.25 88 LYS A O 1
ATOM 685 N N . LYS A 1 89 ? 2.324 -11.042 -17.844 1.00 96.56 89 LYS A N 1
ATOM 686 C CA . LYS A 1 89 ? 2.957 -11.834 -16.781 1.00 96.56 89 LYS A CA 1
ATOM 687 C C . LYS A 1 89 ? 3.225 -11.007 -15.519 1.00 96.56 89 LYS A C 1
ATOM 689 O O . LYS A 1 89 ? 3.024 -11.504 -14.415 1.00 96.56 89 LYS A O 1
ATOM 694 N N . GLY A 1 90 ? 3.667 -9.759 -15.670 1.00 96.75 90 GLY A N 1
ATOM 695 C CA . GLY A 1 90 ? 3.848 -8.841 -14.542 1.00 96.75 90 GLY A CA 1
ATOM 696 C C . GLY A 1 90 ? 2.524 -8.522 -13.849 1.00 96.75 90 GLY A C 1
ATOM 697 O O . GLY A 1 90 ? 2.421 -8.628 -12.627 1.00 96.75 90 GLY A O 1
ATOM 698 N N . GLN A 1 91 ? 1.486 -8.235 -14.635 1.00 96.38 91 GLN A N 1
ATOM 699 C CA . GLN A 1 91 ? 0.137 -7.964 -14.140 1.00 96.38 91 GLN A CA 1
ATOM 700 C C . GLN A 1 91 ? -0.480 -9.180 -13.432 1.00 96.38 91 GLN A C 1
ATOM 702 O O . GLN A 1 91 ? -1.085 -9.024 -12.377 1.00 96.38 91 GLN A O 1
ATOM 707 N N . GLU A 1 92 ? -0.261 -10.402 -13.928 1.00 96.25 92 GLU A N 1
ATOM 708 C CA . GLU A 1 92 ? -0.684 -11.637 -13.249 1.00 96.25 92 GLU A CA 1
ATOM 709 C C . GLU A 1 92 ? -0.021 -11.811 -11.875 1.00 96.25 92 GLU A C 1
ATOM 711 O O . GLU A 1 92 ? -0.659 -12.283 -10.934 1.00 96.25 92 GLU A O 1
ATOM 716 N N . VAL A 1 93 ? 1.254 -11.431 -11.733 1.00 95.44 93 VAL A N 1
ATOM 717 C CA . VAL A 1 93 ? 1.935 -11.448 -10.430 1.00 95.44 93 VAL A CA 1
ATOM 718 C C . VAL A 1 93 ? 1.312 -10.416 -9.493 1.00 95.44 93 VAL A C 1
ATOM 720 O O . VAL A 1 93 ? 0.994 -10.754 -8.357 1.00 95.44 93 VAL A O 1
ATOM 723 N N . LEU A 1 94 ? 1.095 -9.187 -9.960 1.00 94.69 94 LEU A N 1
ATOM 724 C CA . LEU A 1 94 ? 0.498 -8.112 -9.161 1.00 94.69 94 LEU A CA 1
ATOM 725 C C . LEU A 1 94 ? -0.936 -8.449 -8.716 1.00 94.69 94 LEU A C 1
ATOM 727 O O . LEU A 1 94 ? -1.274 -8.274 -7.544 1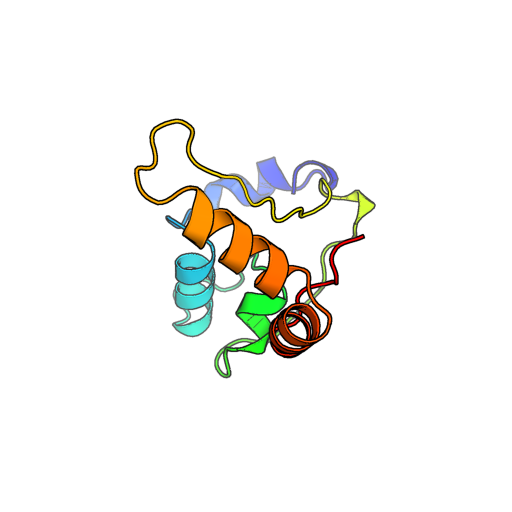.00 94.69 94 LEU A O 1
ATOM 731 N N . ALA A 1 95 ? -1.745 -9.027 -9.605 1.00 94.19 95 ALA A N 1
ATOM 732 C CA . ALA A 1 95 ? -3.114 -9.442 -9.311 1.00 94.19 95 ALA A CA 1
ATOM 733 C C . ALA A 1 95 ? -3.189 -10.490 -8.187 1.00 94.19 95 ALA A C 1
ATOM 735 O O . ALA A 1 95 ? -4.082 -10.419 -7.343 1.00 94.19 95 ALA A O 1
ATOM 736 N N . LYS A 1 96 ? -2.220 -11.418 -8.101 1.00 93.56 96 LYS A N 1
ATOM 737 C CA . LYS A 1 96 ? -2.141 -12.401 -6.997 1.00 93.56 96 LYS A CA 1
ATOM 738 C C . LYS A 1 96 ? -1.993 -11.752 -5.620 1.00 93.56 96 LYS A C 1
ATOM 740 O O . LYS A 1 96 ? -2.383 -12.360 -4.629 1.00 93.56 96 LYS A O 1
ATOM 745 N N . TYR A 1 97 ? -1.447 -10.540 -5.561 1.00 92.69 97 TYR A N 1
ATOM 746 C CA . TYR A 1 97 ? -1.298 -9.763 -4.330 1.00 92.69 97 TYR A CA 1
ATOM 747 C C . TYR A 1 97 ? -2.406 -8.714 -4.142 1.00 92.69 97 TYR A C 1
ATOM 749 O O . TYR A 1 97 ? -2.329 -7.912 -3.216 1.00 92.69 97 TYR A O 1
ATOM 757 N N . GLY A 1 98 ? -3.444 -8.724 -4.986 1.00 91.62 98 GLY A N 1
ATOM 758 C CA . GLY A 1 98 ? -4.615 -7.852 -4.864 1.00 91.62 98 GLY A CA 1
ATOM 759 C C . GLY A 1 98 ? -4.468 -6.472 -5.508 1.00 91.62 98 GLY A C 1
ATOM 760 O O . GLY A 1 98 ? -5.303 -5.604 -5.263 1.00 91.62 98 GLY A O 1
ATOM 761 N N . PHE A 1 99 ? -3.427 -6.242 -6.313 1.00 93.50 99 PHE A N 1
ATOM 762 C CA . PHE A 1 99 ? -3.313 -5.007 -7.090 1.00 93.50 99 PHE A CA 1
ATOM 763 C C . PHE A 1 99 ? -4.246 -5.050 -8.306 1.00 93.50 99 PHE A C 1
ATOM 765 O O . PHE A 1 99 ? -4.360 -6.077 -8.980 1.00 93.50 99 PHE A O 1
ATOM 772 N N . LYS A 1 100 ? -4.896 -3.917 -8.594 1.00 91.06 100 LYS A N 1
ATOM 773 C CA . LYS A 1 100 ? -5.652 -3.717 -9.836 1.00 91.06 100 LYS A CA 1
ATOM 774 C C . LYS A 1 100 ? -4.675 -3.558 -11.016 1.00 91.06 100 LYS A C 1
ATOM 776 O O . LYS A 1 100 ? -3.559 -3.077 -10.794 1.00 91.06 100 LYS A O 1
ATOM 781 N N . PRO A 1 101 ? -5.060 -3.984 -12.232 1.00 86.06 101 PRO A N 1
ATOM 782 C CA . PRO A 1 101 ? -4.199 -3.859 -13.396 1.00 86.06 101 PRO A CA 1
ATOM 783 C C . PRO A 1 101 ? -3.926 -2.394 -13.756 1.00 86.06 101 PRO A C 1
ATOM 785 O O . PRO A 1 101 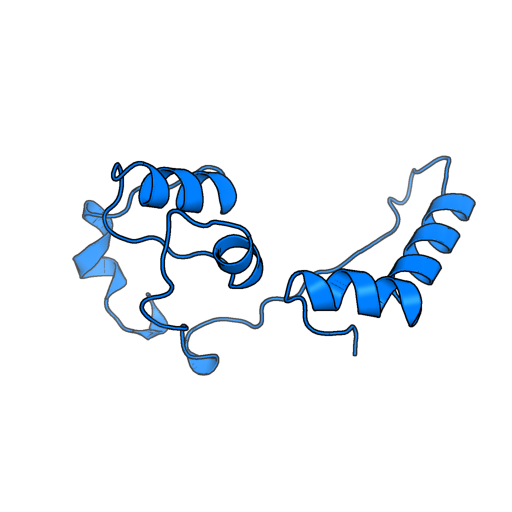? -4.660 -1.497 -13.348 1.00 86.06 101 PRO A O 1
ATOM 788 N N . VAL A 1 102 ? -2.853 -2.174 -14.512 1.00 78.31 102 VAL A N 1
ATOM 789 C CA . VAL A 1 102 ? -2.562 -0.888 -15.157 1.00 78.31 102 VAL A CA 1
ATOM 790 C C . VAL A 1 102 ? -3.567 -0.683 -16.291 1.00 78.31 102 VAL A C 1
ATOM 792 O O . VAL A 1 102 ? -3.673 -1.554 -17.156 1.00 78.31 102 VAL A O 1
ATOM 795 N N . ASP A 1 103 ? -4.286 0.438 -16.254 1.00 63.31 103 ASP A N 1
ATOM 796 C CA . ASP A 1 103 ? -5.172 0.895 -17.334 1.00 63.31 103 ASP A CA 1
ATOM 797 C C . ASP A 1 103 ? -4.380 1.415 -18.548 1.00 63.31 103 ASP A C 1
ATOM 799 O O . ASP A 1 103 ? -3.325 2.068 -18.344 1.00 63.31 103 ASP A O 1
#

InterPro domains:
  IPR005950 Molybdate ABC transporter, substrate-binding protein [TIGR01256] (1-98)
  IPR050682 Molybdate-binding protein ModA/tungstate-binding [PTHR30632] (1-102)